Protein AF-A0A7V2TUN5-F1 (afdb_monomer_lite)

pLDDT: mean 86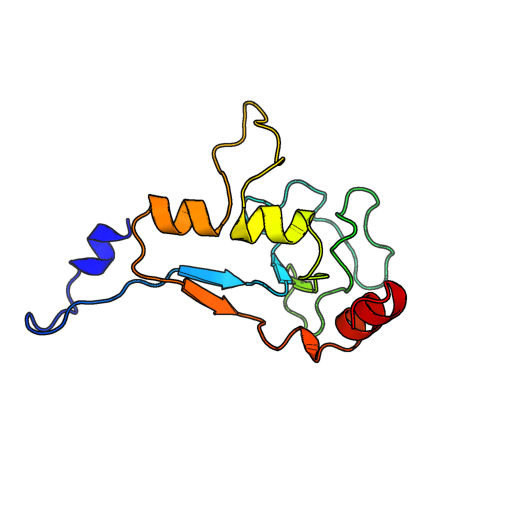.8, std 13.3, range [42.56,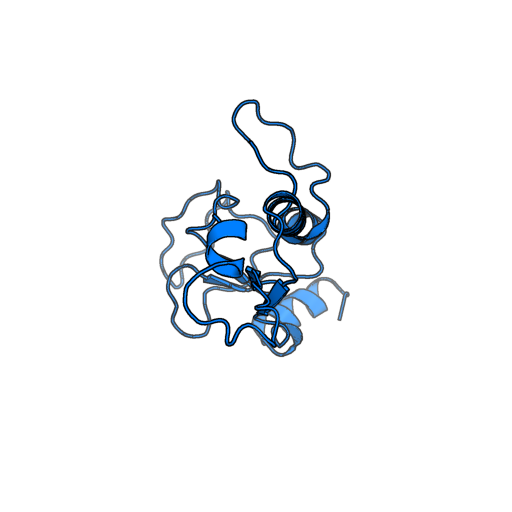 98.12]

Secondary structure (DSSP, 8-state):
-HHHHHTSTT--SSSPPP-EEEEESSEEETTSTT--S-----TTSPPPTTS-TTB-S--SSS-TTEEEB-TT-HHHHIIIII--SS---TT---S-HHHHHHHTT-SEEEEE-GGGGG-HHHHHHHHHHT--

Foldseek 3Di:
DQVCVQPDPPDPVPDGDAFAAEDELFKDFCPDPVNPDDLDDDPPDPDPPRDDPQQQADDPPPPRGITGG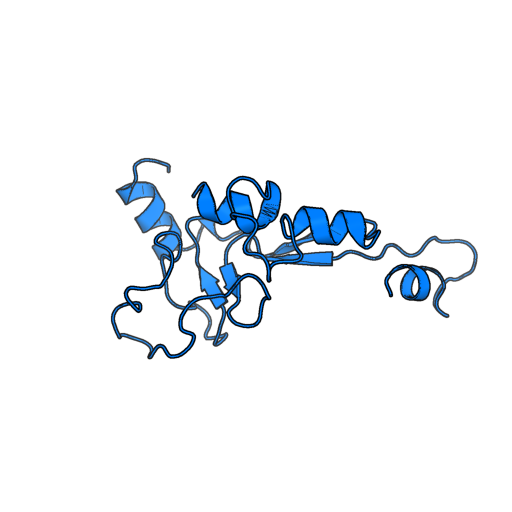LSVDPVSCFQAPALPPPPPPVPDDDRHVVVVCVVVPGRYYDYPPPVSCVPPRSVVVCVVVVND

Radius of gyration: 17.14 Å; chains: 1; bounding box: 41×30×44 Å

Structure (mmCIF, N/CA/C/O backbone):
data_AF-A0A7V2TUN5-F1
#
_entry.id   AF-A0A7V2TUN5-F1
#
loop_
_atom_site.group_PDB
_atom_site.id
_atom_site.type_symbol
_atom_site.label_atom_id
_atom_site.label_alt_id
_atom_site.label_comp_id
_atom_site.label_asym_id
_atom_site.label_entity_id
_atom_site.label_seq_id
_atom_site.pdbx_PDB_ins_code
_atom_site.Cartn_x
_atom_site.Cartn_y
_atom_site.Cartn_z
_atom_site.occupancy
_atom_site.B_iso_or_equiv
_atom_site.auth_seq_id
_atom_site.auth_comp_id
_atom_site.auth_asym_id
_atom_site.auth_atom_id
_atom_site.pdbx_PDB_model_num
ATOM 1 N N . MET A 1 1 ? 9.877 4.671 -18.557 1.00 86.69 1 MET A N 1
ATOM 2 C CA . MET A 1 1 ? 11.078 4.641 -17.682 1.00 86.69 1 MET A CA 1
ATOM 3 C C . MET A 1 1 ? 11.666 3.238 -17.597 1.00 86.69 1 MET A C 1
ATOM 5 O O . MET A 1 1 ? 12.845 3.086 -17.893 1.00 86.69 1 MET A O 1
ATOM 9 N N . VAL A 1 2 ? 10.845 2.244 -17.248 1.00 92.69 2 VAL A N 1
ATOM 10 C CA . VAL A 1 2 ? 11.210 0.825 -17.089 1.00 92.69 2 VAL A CA 1
ATOM 11 C C . VAL A 1 2 ? 11.992 0.266 -18.280 1.00 92.69 2 VAL A C 1
ATOM 13 O O . VAL A 1 2 ? 13.093 -0.245 -18.098 1.00 92.69 2 VAL A O 1
ATOM 16 N N . GLU A 1 3 ? 11.521 0.483 -19.510 1.00 90.25 3 GLU A N 1
ATOM 17 C CA . GLU A 1 3 ? 12.239 0.028 -20.713 1.00 90.25 3 GLU A CA 1
ATOM 18 C C . GLU A 1 3 ? 13.666 0.586 -20.822 1.00 90.25 3 GLU A C 1
ATOM 20 O O . GLU A 1 3 ? 14.592 -0.133 -21.193 1.00 90.25 3 GLU A O 1
ATOM 25 N N . ARG A 1 4 ? 13.899 1.838 -20.399 1.00 90.94 4 ARG A N 1
ATOM 26 C CA . ARG A 1 4 ? 15.261 2.398 -20.373 1.00 90.94 4 ARG A CA 1
ATOM 27 C C . ARG A 1 4 ? 16.155 1.683 -19.360 1.00 90.94 4 ARG A C 1
ATOM 29 O O . ARG A 1 4 ? 17.349 1.560 -19.607 1.00 90.94 4 ARG A O 1
ATOM 36 N N . LEU A 1 5 ? 15.605 1.235 -18.228 1.00 90.62 5 LEU A N 1
ATOM 37 C CA . LEU A 1 5 ? 16.348 0.471 -17.219 1.00 90.62 5 LEU A CA 1
ATOM 38 C C . LEU A 1 5 ? 16.711 -0.918 -17.748 1.00 90.62 5 LEU A C 1
ATOM 40 O O . LEU A 1 5 ? 17.854 -1.350 -17.586 1.00 90.62 5 LEU A O 1
ATOM 44 N N . LYS A 1 6 ? 15.790 -1.575 -18.459 1.00 88.69 6 LYS A N 1
ATOM 45 C CA . LYS A 1 6 ? 16.049 -2.870 -19.102 1.00 88.69 6 LYS A CA 1
ATOM 46 C C . LYS A 1 6 ? 17.203 -2.797 -20.106 1.00 88.69 6 LYS A C 1
ATOM 48 O O . LYS A 1 6 ? 18.060 -3.675 -20.096 1.00 88.69 6 LYS A O 1
ATOM 53 N N . VAL A 1 7 ? 17.296 -1.721 -20.896 1.00 86.69 7 VAL A N 1
ATOM 54 C CA . VAL A 1 7 ? 18.352 -1.551 -21.922 1.00 86.69 7 VAL A CA 1
ATOM 55 C C . VAL A 1 7 ? 19.591 -0.770 -21.457 1.00 86.69 7 VAL A C 1
ATOM 57 O O . VAL A 1 7 ? 20.503 -0.547 -22.249 1.00 86.69 7 VAL A O 1
ATOM 60 N N . SER A 1 8 ? 19.657 -0.328 -20.194 1.00 86.94 8 SER A N 1
ATOM 61 C CA . SER A 1 8 ? 20.775 0.502 -19.709 1.00 86.94 8 SER A CA 1
ATOM 62 C C . SER A 1 8 ? 22.122 -0.240 -19.669 1.00 86.94 8 SER A C 1
ATOM 64 O O . SER A 1 8 ? 22.173 -1.474 -19.653 1.00 86.94 8 SER A O 1
ATOM 66 N N . ALA A 1 9 ? 23.224 0.514 -19.610 1.00 74.94 9 ALA A N 1
ATOM 67 C CA . ALA A 1 9 ? 24.585 -0.017 -19.544 1.00 74.94 9 ALA A CA 1
ATOM 68 C C . ALA A 1 9 ? 24.861 -0.704 -18.192 1.00 74.94 9 ALA A C 1
ATOM 70 O O . ALA A 1 9 ? 25.242 -0.068 -17.218 1.00 74.94 9 ALA A O 1
ATOM 71 N N . ALA A 1 10 ? 24.590 -2.006 -18.153 1.00 65.31 10 ALA A N 1
ATOM 72 C CA . ALA A 1 10 ? 25.000 -2.994 -17.144 1.00 65.31 10 ALA A CA 1
ATOM 73 C C . ALA A 1 10 ? 24.668 -4.435 -17.605 1.00 65.31 10 ALA A C 1
ATOM 75 O O . ALA A 1 10 ? 24.830 -5.379 -16.842 1.00 65.31 10 ALA A O 1
ATOM 76 N N . GLY A 1 11 ? 24.148 -4.611 -18.828 1.00 58.34 11 GLY A N 1
ATOM 77 C CA . GLY A 1 11 ? 23.932 -5.926 -19.423 1.00 58.34 11 GLY A CA 1
ATOM 78 C C . GLY A 1 11 ? 25.213 -6.398 -20.098 1.00 58.34 11 GLY A C 1
ATOM 79 O O . GLY A 1 11 ? 25.818 -5.650 -20.862 1.00 58.34 11 GLY A O 1
ATOM 80 N N . ASP A 1 12 ? 25.612 -7.636 -19.848 1.00 68.75 12 ASP A N 1
ATOM 81 C CA . ASP A 1 12 ? 26.765 -8.281 -20.489 1.00 68.75 12 ASP A CA 1
ATOM 82 C C . ASP A 1 12 ? 26.463 -8.780 -21.917 1.00 68.75 12 ASP A C 1
ATOM 84 O O . ASP A 1 12 ? 27.235 -9.537 -22.501 1.00 68.75 12 ASP A O 1
ATOM 88 N N . GLY A 1 13 ? 25.322 -8.373 -22.485 1.00 64.69 13 GLY A N 1
ATOM 89 C CA . GLY A 1 13 ? 24.842 -8.798 -23.801 1.00 64.69 13 GLY A CA 1
ATOM 90 C C . GLY A 1 13 ? 24.375 -10.257 -23.861 1.00 64.69 13 GLY A C 1
ATOM 91 O O . GLY A 1 13 ? 23.828 -10.657 -24.886 1.00 64.69 13 GLY A O 1
ATOM 92 N N . ALA A 1 14 ? 24.552 -11.028 -22.782 1.00 74.12 14 ALA A N 1
ATOM 93 C CA . ALA A 1 14 ? 24.188 -12.439 -22.681 1.00 74.12 14 ALA A CA 1
ATOM 94 C C . ALA A 1 14 ? 22.990 -12.667 -21.745 1.00 74.12 14 ALA A C 1
ATOM 96 O O . ALA A 1 14 ? 22.165 -13.541 -22.008 1.00 74.12 14 ALA A O 1
ATOM 97 N N . HIS A 1 15 ? 22.852 -11.857 -20.693 1.00 75.81 15 HIS A N 1
ATOM 98 C CA . HIS A 1 15 ? 21.785 -11.966 -19.705 1.00 75.81 15 HIS A CA 1
ATOM 99 C C . HIS A 1 15 ? 20.815 -10.784 -19.791 1.00 75.81 15 HIS A C 1
ATOM 101 O O . HIS A 1 15 ? 21.194 -9.609 -19.804 1.00 75.81 15 HIS A O 1
ATOM 107 N N . ARG A 1 16 ? 19.520 -11.107 -19.819 1.00 82.25 16 ARG A N 1
ATOM 108 C CA . ARG A 1 16 ? 18.436 -10.127 -19.704 1.00 82.25 16 ARG A CA 1
ATOM 109 C C . ARG A 1 16 ? 18.409 -9.564 -18.281 1.00 82.25 16 ARG A C 1
ATOM 111 O O . ARG A 1 16 ? 18.373 -10.329 -17.323 1.00 82.25 16 ARG A O 1
ATOM 118 N N . LYS A 1 17 ? 18.336 -8.237 -18.145 1.00 87.62 17 LYS A N 1
ATOM 119 C CA . LYS A 1 17 ? 18.019 -7.589 -16.865 1.00 87.62 17 LYS A CA 1
ATOM 120 C C . LYS A 1 17 ? 16.523 -7.660 -16.600 1.00 87.62 17 LYS A C 1
ATOM 122 O O . LYS A 1 17 ? 15.735 -7.294 -17.471 1.00 87.62 17 LYS A O 1
ATOM 127 N N . LEU A 1 18 ? 16.170 -8.104 -15.400 1.00 91.50 18 LEU A N 1
ATOM 128 C CA . LEU A 1 18 ? 14.813 -8.029 -14.879 1.00 91.50 18 LEU A CA 1
ATOM 129 C C . LEU A 1 18 ? 14.681 -6.753 -14.051 1.00 91.50 18 LEU A C 1
ATOM 131 O O . LEU A 1 18 ? 15.554 -6.445 -13.240 1.00 91.50 18 LEU A O 1
ATOM 135 N N . VAL A 1 19 ? 13.606 -6.009 -14.274 1.00 94.56 19 VAL A N 1
ATOM 136 C CA . VAL A 1 19 ? 13.252 -4.829 -13.486 1.00 94.56 19 VAL A CA 1
ATOM 137 C C . VAL A 1 19 ? 12.012 -5.177 -12.682 1.00 94.56 19 VAL A C 1
ATOM 139 O O . VAL A 1 19 ? 10.941 -5.374 -13.253 1.00 94.56 19 VAL A O 1
ATOM 142 N N . LEU A 1 20 ? 12.174 -5.269 -11.364 1.00 97.19 20 LEU A N 1
ATOM 143 C CA . LEU A 1 20 ? 11.093 -5.573 -10.432 1.00 97.19 20 LEU A CA 1
ATOM 144 C C . LEU A 1 20 ? 10.591 -4.285 -9.778 1.00 97.19 20 LEU A C 1
ATOM 146 O O . LEU A 1 20 ? 11.391 -3.397 -9.471 1.00 97.19 20 LEU A O 1
ATOM 150 N N . ALA A 1 21 ? 9.281 -4.183 -9.581 1.00 97.25 21 ALA A N 1
ATOM 151 C CA . ALA A 1 21 ? 8.683 -3.128 -8.774 1.00 97.25 21 ALA A CA 1
ATOM 152 C C . ALA A 1 21 ? 8.612 -3.577 -7.314 1.00 97.25 21 ALA A C 1
ATOM 154 O O . ALA A 1 21 ? 8.148 -4.675 -7.030 1.00 97.25 21 ALA A O 1
ATOM 155 N N . TYR A 1 22 ? 9.055 -2.729 -6.397 1.00 97.25 22 TYR A N 1
ATOM 156 C CA . TYR A 1 22 ? 8.804 -2.929 -4.976 1.00 97.25 22 TYR A CA 1
ATOM 157 C C . TYR A 1 22 ? 7.339 -2.613 -4.666 1.00 97.25 22 TYR A C 1
ATOM 159 O O . TYR A 1 22 ? 6.861 -1.544 -5.065 1.00 97.25 22 TYR A O 1
ATOM 167 N N . LEU A 1 23 ? 6.668 -3.515 -3.954 1.00 96.44 23 LEU A N 1
ATOM 168 C CA . LEU A 1 23 ? 5.337 -3.325 -3.391 1.00 96.44 23 LEU A CA 1
ATOM 169 C C . LEU A 1 23 ? 5.341 -3.808 -1.944 1.00 96.44 23 LEU A C 1
ATOM 171 O O . LEU A 1 23 ? 5.563 -4.993 -1.700 1.00 96.44 23 LEU A O 1
ATOM 175 N N . ASP A 1 24 ? 5.054 -2.906 -1.017 1.00 96.06 24 ASP A N 1
ATOM 176 C CA . ASP A 1 24 ? 4.693 -3.291 0.339 1.00 96.06 24 ASP A CA 1
ATOM 177 C C . ASP A 1 24 ? 3.240 -3.786 0.347 1.00 96.06 24 ASP A C 1
ATOM 179 O O . ASP A 1 24 ? 2.350 -3.128 -0.204 1.00 96.06 24 ASP A O 1
ATOM 183 N N . ILE A 1 25 ? 3.013 -4.985 0.885 1.00 97.31 25 ILE A N 1
ATOM 184 C CA . ILE A 1 25 ? 1.676 -5.585 0.975 1.00 97.31 25 ILE A CA 1
ATOM 185 C C . ILE A 1 25 ? 1.152 -5.688 2.409 1.00 97.31 25 ILE A C 1
ATOM 187 O O . ILE A 1 25 ? -0.018 -6.051 2.581 1.00 97.31 25 ILE A O 1
ATOM 191 N N . GLY A 1 26 ? 1.992 -5.401 3.406 1.00 96.56 26 GLY A N 1
ATOM 192 C CA . GLY A 1 26 ? 1.658 -5.463 4.829 1.00 96.56 26 GLY A CA 1
ATOM 193 C C . GLY A 1 26 ? 1.593 -4.092 5.502 1.00 96.56 26 GLY A C 1
ATOM 194 O O . GLY A 1 26 ? 1.002 -3.996 6.577 1.00 96.56 26 GLY A O 1
ATOM 195 N N . GLU A 1 27 ? 2.085 -3.037 4.853 1.00 96.38 27 GLU A N 1
ATOM 196 C CA . GLU A 1 27 ? 2.016 -1.659 5.334 1.00 96.38 27 GLU A CA 1
ATOM 197 C C . GLU A 1 27 ? 1.484 -0.677 4.280 1.00 96.38 27 GLU A C 1
ATOM 199 O O . GLU A 1 27 ? 1.728 -0.793 3.077 1.00 96.38 27 GLU A O 1
ATOM 204 N N . ALA A 1 28 ? 0.763 0.343 4.752 1.00 95.31 28 ALA A N 1
ATOM 205 C CA . ALA A 1 28 ? 0.382 1.509 3.967 1.00 95.31 28 ALA A CA 1
ATOM 206 C C . ALA A 1 28 ? 1.412 2.633 4.148 1.00 95.31 28 ALA A C 1
ATOM 208 O O . ALA A 1 28 ? 1.694 3.049 5.265 1.00 95.31 28 ALA A O 1
ATOM 209 N N . GLU A 1 29 ? 1.907 3.172 3.039 1.00 94.38 29 GLU A N 1
ATOM 210 C CA . GLU A 1 29 ? 2.959 4.191 2.984 1.00 94.38 29 GLU A CA 1
ATOM 211 C C . GLU A 1 29 ? 2.368 5.577 2.661 1.00 94.38 29 GLU A C 1
ATOM 213 O O . GLU A 1 29 ? 1.772 5.787 1.595 1.00 94.38 29 GLU A O 1
ATOM 218 N N . ASP A 1 30 ? 2.561 6.570 3.531 1.00 92.75 30 ASP A N 1
ATOM 219 C CA . ASP A 1 30 ? 1.876 7.868 3.437 1.00 92.75 30 ASP A CA 1
ATOM 220 C C . ASP A 1 30 ? 2.312 8.764 2.272 1.00 92.75 30 ASP A C 1
ATOM 222 O O . ASP A 1 30 ? 1.597 9.689 1.857 1.00 92.75 30 ASP A O 1
ATOM 226 N N . TRP A 1 31 ? 3.466 8.458 1.685 1.00 91.62 31 TRP A N 1
ATOM 227 C CA . TRP A 1 31 ? 4.000 9.122 0.505 1.00 91.62 31 TRP A CA 1
ATOM 228 C C . TRP A 1 31 ? 3.502 8.508 -0.803 1.00 91.62 31 TRP A C 1
ATOM 230 O O . TRP A 1 31 ? 3.769 9.073 -1.871 1.00 91.62 31 TRP A O 1
ATOM 240 N N . ARG A 1 32 ? 2.798 7.369 -0.765 1.00 92.56 32 ARG A N 1
ATOM 241 C CA . ARG A 1 32 ? 2.250 6.747 -1.973 1.00 92.56 32 ARG A CA 1
ATOM 242 C C . ARG A 1 32 ? 1.066 7.535 -2.501 1.00 92.56 32 ARG A C 1
ATOM 244 O O . ARG A 1 32 ? 0.366 8.252 -1.792 1.00 92.56 32 ARG A O 1
ATOM 251 N N . TRP A 1 33 ? 0.830 7.369 -3.795 1.00 88.25 33 TRP A N 1
ATOM 252 C CA . TRP A 1 33 ? -0.255 8.036 -4.504 1.00 88.25 33 TRP A CA 1
ATOM 253 C C . TRP A 1 33 ? -1.647 7.623 -4.001 1.00 88.25 33 TRP A C 1
ATOM 255 O O . TRP A 1 33 ? -2.597 8.382 -4.186 1.00 88.25 33 TRP A O 1
ATOM 265 N N . TYR A 1 34 ? -1.789 6.442 -3.380 1.00 88.38 34 TYR A N 1
ATOM 266 C CA . TYR A 1 34 ? -3.079 5.972 -2.858 1.00 88.38 34 TYR A CA 1
ATOM 267 C C . TYR A 1 34 ? -3.460 6.657 -1.549 1.00 88.38 34 TYR A C 1
ATOM 269 O O . TYR A 1 34 ? -4.629 6.631 -1.168 1.00 88.38 34 TYR A O 1
ATOM 277 N N . TRP A 1 35 ? -2.497 7.279 -0.865 1.00 91.44 35 TRP A N 1
ATOM 278 C CA . TRP A 1 35 ? -2.739 7.965 0.391 1.00 91.44 35 TRP A CA 1
ATOM 279 C C . TRP A 1 35 ? -3.469 9.285 0.130 1.00 91.44 35 TRP A C 1
ATOM 281 O O . TRP A 1 35 ? -2.863 10.317 -0.167 1.00 91.44 35 TRP A O 1
ATOM 291 N N . THR A 1 36 ? -4.798 9.252 0.224 1.00 89.06 36 THR A N 1
ATOM 292 C CA . THR A 1 36 ? -5.662 10.426 0.006 1.00 89.06 36 THR A CA 1
ATOM 293 C C . THR A 1 36 ? -6.252 10.999 1.294 1.00 89.06 36 THR A C 1
ATOM 295 O O . THR A 1 36 ? -7.094 11.893 1.231 1.00 89.06 36 THR A O 1
ATOM 298 N N . TRP A 1 37 ? -5.859 10.467 2.448 1.00 90.31 37 TRP A N 1
ATOM 299 C CA . TRP A 1 37 ? -6.315 10.899 3.768 1.00 90.31 37 TRP A CA 1
ATOM 300 C C . TRP A 1 37 ? -5.252 11.743 4.483 1.00 90.31 37 TRP A C 1
ATOM 302 O O . TRP A 1 37 ? -4.171 12.019 3.950 1.00 90.31 37 TRP A O 1
ATOM 312 N N . SER A 1 38 ? -5.579 12.230 5.677 1.00 91.44 38 SER A N 1
ATOM 313 C CA . SER A 1 38 ?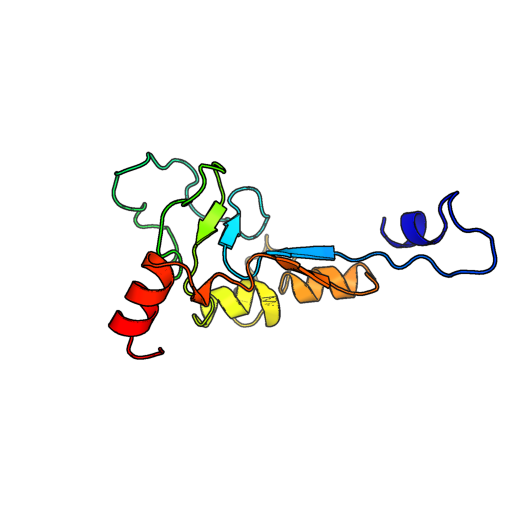 -4.691 13.078 6.468 1.00 91.44 38 SER A CA 1
ATOM 314 C C . SER A 1 38 ? -3.343 12.396 6.761 1.00 91.44 38 SER A C 1
ATOM 316 O O . SER A 1 38 ? -3.286 11.218 7.089 1.00 91.44 38 SER A O 1
ATOM 318 N N . ARG A 1 39 ? -2.231 13.133 6.621 1.00 88.81 39 ARG A N 1
ATOM 319 C CA . ARG A 1 39 ? -0.867 12.650 6.951 1.00 88.81 39 ARG A CA 1
ATOM 320 C C . ARG A 1 39 ? -0.399 13.051 8.347 1.00 88.81 39 ARG A C 1
ATOM 322 O O . ARG A 1 39 ? 0.514 12.460 8.901 1.00 88.81 39 ARG A O 1
ATOM 329 N N . ALA A 1 40 ? -0.985 14.110 8.903 1.00 82.94 40 ALA A N 1
ATOM 330 C CA . ALA A 1 40 ? -0.602 14.601 10.216 1.00 82.94 40 ALA A CA 1
ATOM 331 C C . ALA A 1 40 ? -1.191 13.685 11.294 1.00 82.94 40 ALA A C 1
ATOM 333 O O . ALA A 1 40 ? -2.391 13.732 11.563 1.00 82.94 40 ALA A O 1
ATOM 334 N N . TRP A 1 41 ? -0.335 12.881 11.914 1.00 87.31 41 TRP A N 1
ATOM 335 C CA . TRP A 1 41 ? -0.666 12.054 13.063 1.00 87.31 41 TRP A CA 1
ATOM 336 C C . TRP A 1 41 ? 0.525 12.015 14.024 1.00 87.31 41 TRP A C 1
ATOM 338 O O . TRP A 1 41 ? 1.679 12.045 13.600 1.00 87.31 41 TRP A O 1
ATOM 348 N N . GLU A 1 42 ? 0.232 11.990 15.321 1.00 82.88 42 GLU A N 1
ATOM 349 C CA . GLU A 1 42 ? 1.232 11.987 16.388 1.00 82.88 42 GLU A CA 1
ATOM 350 C C . GLU A 1 42 ? 1.260 10.608 17.059 1.00 82.88 42 GLU A C 1
ATOM 352 O O . GLU A 1 42 ? 0.199 10.127 17.478 1.00 82.88 42 GLU A O 1
ATOM 357 N N . PRO A 1 43 ? 2.442 9.989 17.233 1.00 80.56 43 PRO A N 1
ATOM 358 C CA . PRO A 1 43 ? 2.570 8.727 17.948 1.00 80.56 43 PRO A CA 1
ATOM 359 C C . PRO A 1 43 ? 1.883 8.731 19.318 1.00 80.56 43 PRO A C 1
ATOM 361 O O . PRO A 1 43 ? 2.153 9.573 20.175 1.00 80.56 43 PRO A O 1
ATOM 364 N N . GLY A 1 44 ? 0.979 7.768 19.523 1.00 81.25 44 GLY A N 1
ATOM 365 C CA . GLY A 1 44 ? 0.181 7.623 20.746 1.00 81.25 44 GLY A CA 1
ATOM 366 C C . GLY A 1 44 ? -1.150 8.387 20.755 1.00 81.25 44 GLY A C 1
ATOM 367 O O . GLY A 1 44 ? -1.928 8.224 21.698 1.00 81.25 44 GLY A O 1
ATOM 368 N N . ALA A 1 45 ? -1.452 9.190 19.730 1.00 87.62 45 ALA A N 1
ATOM 369 C CA . ALA A 1 45 ? -2.792 9.731 19.516 1.00 87.62 45 ALA A CA 1
ATOM 370 C C . ALA A 1 45 ? -3.697 8.700 18.810 1.00 87.62 45 ALA A C 1
ATOM 372 O O . ALA A 1 45 ? -3.197 7.868 18.050 1.00 87.62 45 ALA A O 1
ATOM 373 N N . PRO A 1 46 ? -5.030 8.760 18.993 1.00 89.75 46 PRO A N 1
ATOM 374 C CA . PRO A 1 46 ? -5.953 7.993 18.159 1.00 89.75 46 PRO A CA 1
ATOM 375 C C . PRO A 1 46 ? -5.721 8.288 16.674 1.00 89.75 46 PRO A C 1
ATOM 377 O O . PRO A 1 46 ? -5.418 9.434 16.323 1.00 89.75 46 PRO A O 1
ATOM 380 N N . PHE A 1 47 ? -5.894 7.287 15.807 1.00 90.88 47 PHE A N 1
ATOM 381 C CA . PHE A 1 47 ? -5.833 7.528 14.367 1.00 90.88 47 PHE A CA 1
ATOM 382 C C . PHE A 1 47 ? -6.865 8.583 13.947 1.00 90.88 47 PHE A C 1
ATOM 384 O O . PHE A 1 47 ? -7.969 8.625 14.510 1.00 90.88 47 PHE A O 1
ATOM 391 N N . PRO A 1 48 ? -6.526 9.456 12.982 1.00 92.44 48 PRO A N 1
ATOM 392 C CA . PRO A 1 48 ? -7.473 10.410 12.435 1.00 92.44 48 PRO A CA 1
ATOM 393 C C . PRO A 1 48 ? -8.722 9.703 11.903 1.00 92.44 48 PRO A C 1
ATOM 395 O O . PRO A 1 48 ? -8.658 8.617 11.336 1.00 92.44 48 PRO A O 1
ATOM 398 N N . SER A 1 49 ? -9.885 10.330 12.069 1.00 93.00 49 SER A N 1
ATOM 399 C CA . SER A 1 49 ? -11.174 9.718 11.716 1.00 93.00 49 SER A CA 1
ATOM 400 C C . SER A 1 49 ? -11.368 9.459 10.218 1.00 93.00 49 SER A C 1
ATOM 402 O O . SER A 1 49 ? -12.321 8.784 9.843 1.00 93.00 49 SER A O 1
ATOM 404 N N . ASP A 1 50 ? -10.541 10.070 9.368 1.00 92.75 50 ASP A N 1
ATOM 405 C CA . ASP A 1 50 ? -10.548 9.885 7.917 1.00 92.75 50 ASP A CA 1
ATOM 406 C C . ASP A 1 50 ? -9.597 8.774 7.444 1.00 92.75 50 ASP A C 1
ATOM 408 O O . ASP A 1 50 ? -9.574 8.476 6.249 1.00 92.75 50 ASP A O 1
ATOM 412 N N . TRP A 1 51 ? -8.832 8.156 8.351 1.00 93.69 51 TRP A N 1
ATOM 413 C CA . TRP A 1 51 ? -7.991 7.013 8.012 1.00 93.69 51 TRP A CA 1
ATOM 414 C C . TRP A 1 51 ? -8.842 5.771 7.719 1.00 93.69 51 TRP A C 1
ATOM 416 O O . TRP A 1 51 ? -9.874 5.553 8.363 1.00 93.69 51 TRP A O 1
ATOM 426 N N . PRO A 1 52 ? -8.421 4.929 6.762 1.00 93.38 52 PRO A N 1
ATOM 427 C CA . PRO A 1 52 ? -9.089 3.667 6.494 1.00 93.38 52 PRO A CA 1
ATOM 428 C C . PRO A 1 52 ? -9.031 2.716 7.691 1.00 93.38 52 PRO A C 1
ATOM 430 O O . PRO A 1 52 ? -8.004 2.591 8.353 1.00 93.38 52 PRO A O 1
ATOM 433 N N . GLY A 1 53 ? -10.114 1.967 7.912 1.00 94.19 53 GLY A N 1
ATOM 434 C CA . GLY A 1 53 ? -10.194 0.981 8.997 1.00 94.19 53 GLY A CA 1
ATOM 435 C C . GLY A 1 53 ? -9.267 -0.228 8.837 1.00 94.19 53 GLY A C 1
ATOM 436 O O . GLY A 1 53 ? -9.143 -1.011 9.773 1.00 94.19 53 GLY A O 1
ATOM 437 N N . PHE A 1 54 ? -8.622 -0.384 7.675 1.00 95.81 54 PHE A N 1
ATOM 438 C CA . PHE A 1 54 ? -7.596 -1.402 7.476 1.00 95.81 54 PHE A CA 1
ATOM 439 C C . PHE A 1 54 ? -6.247 -1.017 8.086 1.00 95.81 54 PHE A C 1
ATOM 441 O O . PHE A 1 54 ? -5.399 -1.888 8.181 1.00 95.81 54 PHE A O 1
ATOM 448 N N . ILE A 1 55 ? -6.012 0.237 8.487 1.00 95.62 55 ILE A N 1
ATOM 449 C CA . ILE A 1 55 ? -4.795 0.603 9.225 1.00 95.62 55 ILE A CA 1
ATOM 450 C C . ILE A 1 55 ? -4.985 0.174 10.680 1.00 95.62 55 ILE A C 1
ATOM 452 O O . ILE A 1 55 ? -5.908 0.646 11.348 1.00 95.62 55 ILE A O 1
ATOM 456 N N . VAL A 1 56 ? -4.139 -0.739 11.159 1.00 94.69 56 VAL A N 1
ATOM 457 C CA . VAL A 1 56 ? -4.338 -1.403 12.461 1.00 94.69 56 VAL A CA 1
ATOM 458 C C . VAL A 1 56 ? -3.341 -0.970 13.522 1.00 94.69 56 VAL A C 1
ATOM 460 O O . VAL A 1 56 ? -3.674 -1.017 14.704 1.00 94.69 56 VAL A O 1
ATOM 463 N N . ALA A 1 57 ? -2.162 -0.502 13.119 1.00 90.38 57 ALA A N 1
ATOM 464 C CA . ALA A 1 57 ? -1.093 -0.160 14.042 1.00 90.38 57 ALA A CA 1
ATOM 465 C C . ALA A 1 57 ? -0.296 1.059 13.559 1.00 90.38 57 ALA A C 1
ATOM 467 O O . ALA A 1 57 ? -0.314 1.393 12.369 1.00 90.38 57 ALA A O 1
ATOM 468 N N . PRO A 1 58 ? 0.354 1.788 14.480 1.00 83.69 58 PRO A N 1
ATOM 469 C CA . PRO A 1 58 ? 1.404 2.718 14.107 1.00 83.69 58 PRO A CA 1
ATOM 470 C C . PRO A 1 58 ? 2.650 1.949 13.655 1.00 83.69 58 PRO A C 1
ATOM 472 O O . PRO A 1 58 ? 2.796 0.783 14.005 1.00 83.69 58 PRO A O 1
ATOM 475 N N . ASP A 1 59 ? 3.553 2.604 12.925 1.00 72.62 59 ASP A N 1
ATOM 476 C CA . ASP A 1 59 ? 4.829 1.996 12.529 1.00 72.62 59 ASP A CA 1
ATOM 477 C C . ASP A 1 59 ? 5.553 1.337 13.731 1.00 72.62 59 ASP A C 1
ATOM 479 O O . ASP A 1 59 ? 5.833 2.037 14.719 1.00 72.62 59 ASP A O 1
ATOM 483 N N . PRO A 1 60 ? 5.862 0.029 13.675 1.00 62.41 60 PRO A N 1
ATOM 484 C CA . PRO A 1 60 ? 6.461 -0.692 14.795 1.00 62.41 60 PRO A CA 1
ATOM 485 C C . PRO A 1 60 ? 7.979 -0.483 14.930 1.00 62.41 60 PRO A C 1
ATOM 487 O O . PRO A 1 60 ? 8.514 -0.626 16.032 1.00 62.41 60 PRO A O 1
ATOM 490 N N . ASP A 1 61 ? 8.669 -0.075 13.861 1.00 61.91 61 ASP A N 1
ATOM 491 C CA . ASP A 1 61 ? 10.137 -0.054 13.767 1.00 61.91 61 ASP A CA 1
ATOM 492 C C . ASP A 1 61 ? 10.733 1.359 13.593 1.00 61.91 61 ASP A C 1
ATOM 494 O O . ASP A 1 61 ? 11.947 1.538 13.441 1.00 61.91 61 ASP A O 1
ATOM 498 N N . GLY A 1 62 ? 9.893 2.392 13.688 1.00 62.88 62 GLY A N 1
ATOM 499 C CA . GLY A 1 62 ? 10.282 3.800 13.673 1.00 62.88 62 GLY A CA 1
ATOM 500 C C . GLY A 1 62 ? 10.429 4.410 12.277 1.00 62.88 62 GLY A C 1
ATOM 501 O O . GLY A 1 62 ? 10.982 5.511 12.155 1.00 62.88 62 GLY A O 1
ATOM 502 N N . TRP A 1 63 ? 9.937 3.747 11.229 1.00 65.19 63 TRP A N 1
ATOM 503 C CA . TRP A 1 63 ? 9.963 4.255 9.859 1.00 65.19 63 TRP A CA 1
ATOM 504 C C . TRP A 1 63 ? 8.790 5.196 9.578 1.00 65.19 63 TRP A C 1
ATOM 506 O O . TRP A 1 63 ? 7.852 4.877 8.864 1.00 65.19 63 TRP A O 1
ATOM 516 N N . ALA A 1 64 ? 8.871 6.419 10.106 1.00 80.00 64 ALA A N 1
ATOM 517 C CA . ALA A 1 64 ? 7.825 7.432 9.950 1.00 80.00 64 ALA A CA 1
ATOM 518 C C . ALA A 1 64 ? 7.177 7.443 8.546 1.00 80.00 64 ALA A C 1
ATOM 520 O O . ALA A 1 64 ? 7.834 7.778 7.557 1.00 80.00 64 ALA A O 1
ATOM 521 N N . GLY A 1 65 ? 5.887 7.102 8.502 1.00 87.00 65 GLY A N 1
ATOM 522 C CA . GLY A 1 65 ? 5.071 7.088 7.291 1.00 87.00 65 GLY A CA 1
ATOM 523 C C . GLY A 1 65 ? 4.690 5.699 6.765 1.00 87.00 65 GLY A C 1
ATOM 524 O O . GLY A 1 65 ? 3.933 5.670 5.800 1.00 87.00 65 GLY A O 1
ATOM 525 N N . ASN A 1 66 ? 5.128 4.589 7.375 1.00 92.06 66 ASN A N 1
ATOM 526 C CA . ASN A 1 66 ? 4.535 3.262 7.137 1.00 92.06 66 ASN A CA 1
ATOM 527 C C . ASN A 1 66 ? 3.576 2.884 8.266 1.00 92.06 66 ASN A C 1
ATOM 529 O O . ASN A 1 66 ? 3.739 3.301 9.413 1.00 92.06 66 ASN A O 1
ATOM 533 N N . TYR A 1 67 ? 2.535 2.129 7.936 1.00 93.88 67 TYR A N 1
ATOM 534 C CA . TYR A 1 67 ? 1.500 1.758 8.891 1.00 93.88 67 TYR A CA 1
ATOM 535 C C . TYR A 1 67 ? 1.035 0.331 8.631 1.00 93.88 67 TYR A C 1
ATOM 537 O O . TYR A 1 67 ? 0.452 0.104 7.564 1.00 93.88 67 TYR A O 1
ATOM 545 N N . PRO A 1 68 ? 1.211 -0.607 9.580 1.00 95.38 68 PRO A N 1
ATOM 546 C CA . PRO A 1 68 ? 0.716 -1.963 9.426 1.00 95.38 68 PRO A CA 1
ATOM 547 C C . PRO A 1 68 ? -0.775 -1.999 9.114 1.00 95.38 68 PRO A C 1
ATOM 549 O O . PRO A 1 68 ? -1.594 -1.280 9.709 1.00 95.38 68 PRO A O 1
ATOM 552 N N . VAL A 1 69 ? -1.127 -2.862 8.165 1.00 97.00 69 VAL A N 1
ATOM 553 C CA . VAL A 1 69 ? -2.494 -3.016 7.684 1.00 97.00 69 VAL A CA 1
ATOM 554 C C . VAL A 1 69 ? -3.064 -4.400 7.977 1.00 97.00 69 VAL A C 1
ATOM 556 O O . VAL A 1 69 ? -2.377 -5.420 7.980 1.00 97.00 69 VAL A O 1
ATOM 559 N N . ALA A 1 70 ? -4.382 -4.454 8.130 1.00 97.56 70 ALA A N 1
ATOM 560 C CA . ALA A 1 70 ? -5.171 -5.660 7.959 1.00 97.56 70 ALA A CA 1
ATOM 561 C C . ALA A 1 70 ? -5.098 -6.092 6.486 1.00 97.56 70 ALA A C 1
ATOM 563 O O . ALA A 1 70 ? -5.989 -5.792 5.693 1.00 97.56 70 ALA A O 1
ATOM 564 N N . TYR A 1 71 ? -4.038 -6.805 6.099 1.00 96.75 71 TYR A N 1
ATOM 565 C CA . TYR A 1 71 ? -3.778 -7.174 4.701 1.00 96.75 71 TYR A CA 1
ATOM 566 C C . TYR A 1 71 ? -4.886 -8.044 4.069 1.00 96.75 71 TYR A C 1
ATOM 568 O O . TYR A 1 71 ? -4.968 -8.207 2.847 1.00 96.75 71 TYR A O 1
ATOM 576 N N . TRP A 1 72 ? -5.766 -8.631 4.887 1.00 96.56 72 TRP A N 1
ATOM 577 C CA . TRP A 1 72 ? -6.945 -9.361 4.426 1.00 96.56 72 TRP A CA 1
ATOM 578 C C . TRP A 1 72 ? -8.105 -8.456 3.999 1.00 96.56 72 TRP A C 1
ATOM 580 O O . TRP A 1 72 ? -8.977 -8.950 3.271 1.00 96.56 72 TRP A O 1
ATOM 590 N N . ASP A 1 73 ? -8.120 -7.193 4.433 1.00 96.38 73 ASP A N 1
ATOM 591 C CA . ASP A 1 73 ? -9.214 -6.251 4.225 1.00 96.38 73 ASP A CA 1
ATOM 592 C C . ASP A 1 73 ? -9.478 -6.035 2.723 1.00 96.38 73 ASP A C 1
ATOM 594 O O . ASP A 1 73 ? -8.537 -5.817 1.948 1.00 96.38 73 ASP A O 1
ATOM 598 N N . PRO A 1 74 ? -10.744 -6.110 2.270 1.00 93.00 74 PRO A N 1
ATOM 599 C CA . PRO A 1 74 ? -11.073 -5.930 0.863 1.00 93.00 74 PRO A CA 1
ATOM 600 C C . PRO A 1 74 ? -10.635 -4.581 0.287 1.00 93.00 74 PRO A C 1
ATOM 602 O O . PRO A 1 74 ? -10.205 -4.552 -0.859 1.00 93.00 74 PRO A O 1
ATOM 605 N N . ALA A 1 75 ? -10.705 -3.485 1.050 1.00 91.75 75 ALA A N 1
ATOM 606 C CA . ALA A 1 75 ? -10.300 -2.166 0.572 1.00 91.75 75 ALA A CA 1
ATOM 607 C C . ALA A 1 75 ? -8.774 -2.045 0.447 1.00 91.75 75 ALA A C 1
ATOM 609 O O . ALA A 1 75 ? -8.291 -1.395 -0.478 1.00 91.75 75 ALA A O 1
ATOM 610 N N . TRP A 1 76 ? -8.004 -2.713 1.312 1.00 94.88 76 TRP A N 1
ATOM 611 C CA . TRP A 1 76 ? -6.551 -2.802 1.137 1.00 94.88 76 TRP A CA 1
ATOM 612 C C . TRP A 1 76 ? -6.173 -3.634 -0.091 1.00 94.88 76 TRP A C 1
ATOM 614 O O . TRP A 1 76 ? -5.404 -3.194 -0.948 1.00 94.88 76 TRP A O 1
ATOM 624 N N . LYS A 1 77 ? -6.773 -4.824 -0.230 1.00 94.00 77 LYS A N 1
ATOM 625 C CA . LYS A 1 77 ? -6.587 -5.662 -1.425 1.00 94.00 77 LYS A CA 1
ATOM 626 C C . LYS A 1 77 ? -6.992 -4.934 -2.695 1.00 94.00 77 LYS A C 1
ATOM 628 O O . LYS A 1 77 ? -6.414 -5.196 -3.746 1.00 94.00 77 LYS A O 1
ATOM 633 N N . ASP A 1 78 ? -7.958 -4.031 -2.609 1.00 91.00 78 ASP A N 1
ATOM 634 C CA . ASP A 1 78 ? -8.357 -3.230 -3.748 1.00 91.00 78 ASP A CA 1
ATOM 635 C C . ASP A 1 78 ? -7.249 -2.283 -4.222 1.00 91.00 78 ASP A C 1
ATOM 637 O O . ASP A 1 78 ? -6.899 -2.276 -5.402 1.00 91.00 78 ASP A O 1
ATOM 641 N N . ILE A 1 79 ? -6.631 -1.563 -3.281 1.00 92.19 79 ILE A N 1
ATOM 642 C CA . ILE A 1 79 ? -5.502 -0.659 -3.539 1.00 92.19 79 ILE A CA 1
ATOM 643 C C . ILE A 1 79 ? -4.320 -1.416 -4.160 1.00 92.19 79 ILE A C 1
ATOM 645 O O . ILE A 1 79 ? -3.695 -0.923 -5.101 1.00 92.19 79 ILE A O 1
ATOM 649 N N . ILE A 1 80 ? -4.007 -2.611 -3.651 1.00 94.50 80 ILE A N 1
ATOM 650 C CA . ILE A 1 80 ? -2.810 -3.357 -4.057 1.00 94.50 80 ILE A CA 1
ATOM 651 C C . ILE A 1 80 ? -3.041 -4.235 -5.294 1.00 94.50 80 ILE A C 1
ATOM 653 O O . ILE A 1 80 ? -2.180 -4.276 -6.174 1.00 94.50 80 ILE A O 1
ATOM 657 N N . LEU A 1 81 ? -4.179 -4.933 -5.384 1.00 92.38 81 LEU A N 1
ATOM 658 C CA . LEU A 1 81 ? -4.406 -6.016 -6.349 1.00 92.38 81 LEU A CA 1
ATOM 659 C C . LEU A 1 81 ? -5.484 -5.696 -7.386 1.00 92.38 81 LEU A C 1
ATOM 661 O O . LEU A 1 81 ? -5.209 -5.800 -8.580 1.00 92.38 8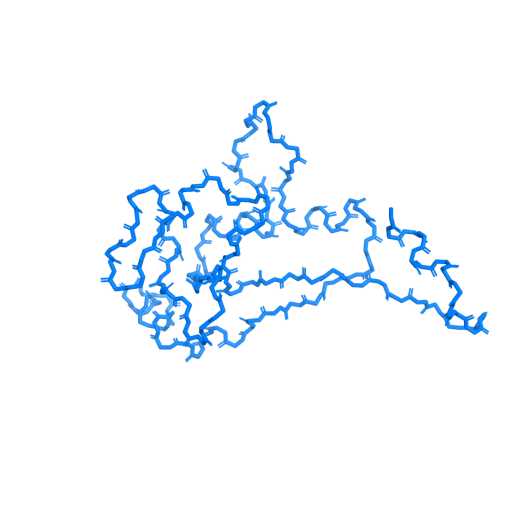1 LEU A O 1
ATOM 665 N N . TYR A 1 82 ? -6.701 -5.359 -6.953 1.00 88.50 82 TYR A N 1
ATOM 666 C CA . TYR A 1 82 ? -7.884 -5.468 -7.820 1.00 88.50 82 TYR A CA 1
ATOM 667 C C . TYR A 1 82 ? -8.241 -4.191 -8.582 1.00 88.50 82 TYR A C 1
ATOM 669 O O . TYR A 1 82 ? -8.599 -4.277 -9.756 1.00 88.50 82 TYR A O 1
ATOM 677 N N . GLY A 1 83 ? -8.153 -3.024 -7.942 1.00 81.69 83 GLY A N 1
ATOM 678 C CA . GLY A 1 83 ? -8.590 -1.757 -8.534 1.00 81.69 83 GLY A CA 1
ATOM 679 C C . GLY A 1 83 ? -10.100 -1.674 -8.813 1.00 81.69 83 GLY A C 1
ATOM 680 O O . GLY A 1 83 ? -10.547 -0.932 -9.686 1.00 81.69 83 GLY A O 1
ATOM 681 N N . GLU A 1 84 ? -10.891 -2.460 -8.092 1.00 70.50 84 GLU A N 1
ATOM 682 C CA . GLU A 1 84 ? -12.346 -2.521 -8.018 1.00 70.50 84 GLU A CA 1
ATOM 683 C C . GLU A 1 84 ? -12.951 -1.618 -6.921 1.00 70.50 84 GLU A C 1
ATOM 685 O O . GLU A 1 84 ? -12.930 -1.904 -5.729 1.00 70.50 84 GLU A O 1
ATOM 690 N N . GLY A 1 85 ? -13.696 -0.582 -7.310 1.00 58.75 85 GLY A N 1
ATOM 691 C CA . GLY A 1 85 ? -14.502 0.183 -6.344 1.00 58.75 85 GLY A CA 1
ATOM 692 C C . GLY A 1 85 ? -13.751 1.320 -5.649 1.00 58.75 85 GLY A C 1
ATOM 693 O O . GLY A 1 85 ? -14.389 2.154 -4.998 1.00 58.75 85 GLY A O 1
ATOM 694 N N . THR A 1 86 ? -12.457 1.494 -5.923 1.00 55.19 86 THR A N 1
ATOM 695 C CA . THR A 1 86 ? -11.876 2.836 -6.015 1.00 55.19 86 THR A CA 1
ATOM 696 C C . THR A 1 86 ? -12.590 3.585 -7.142 1.00 55.19 86 THR A C 1
ATOM 698 O O . THR A 1 86 ? -12.261 3.494 -8.320 1.00 55.19 86 THR A O 1
ATOM 701 N N . GLY A 1 87 ? -13.677 4.281 -6.795 1.00 46.22 87 GLY A N 1
ATOM 702 C CA . GLY A 1 87 ? -14.434 5.071 -7.757 1.00 46.22 87 GLY A CA 1
ATOM 703 C C . GLY A 1 87 ? -13.482 5.908 -8.607 1.00 46.22 87 GLY A C 1
ATOM 704 O O . GLY A 1 87 ? -12.561 6.525 -8.065 1.00 46.22 87 GLY A O 1
ATOM 705 N N . ALA A 1 88 ? -13.722 5.909 -9.921 1.00 42.88 88 ALA A N 1
ATOM 706 C CA . ALA A 1 88 ? -13.209 6.890 -10.863 1.00 42.88 88 ALA A CA 1
ATOM 707 C C . ALA A 1 88 ? -13.563 8.296 -10.356 1.00 42.88 88 ALA A C 1
ATOM 709 O O . ALA A 1 88 ? -14.534 8.920 -10.784 1.00 42.88 88 ALA A O 1
ATOM 710 N N . HIS A 1 89 ? -12.812 8.787 -9.373 1.00 42.56 89 HIS A N 1
ATOM 711 C CA . HIS A 1 89 ? -12.736 10.202 -9.109 1.00 42.56 89 HIS A CA 1
ATOM 712 C C . HIS A 1 89 ? -12.163 10.787 -10.401 1.00 42.56 89 HIS A C 1
ATOM 714 O O . HIS A 1 89 ? -11.176 10.249 -10.901 1.00 42.56 89 HIS A O 1
ATOM 720 N N . PRO A 1 90 ? -12.737 11.858 -10.958 1.00 49.06 90 PRO A N 1
ATOM 721 C CA . PRO A 1 90 ? -12.269 12.448 -12.216 1.00 49.06 90 PRO A CA 1
ATOM 722 C C . PRO A 1 90 ? -10.801 12.926 -12.184 1.00 49.06 90 PRO A C 1
ATOM 724 O O . PRO A 1 90 ? -10.276 13.316 -13.221 1.00 49.06 90 PRO A O 1
ATOM 727 N N . ASP A 1 91 ? -10.152 12.852 -11.017 1.00 52.09 91 ASP A N 1
ATOM 728 C CA . ASP A 1 91 ? -8.755 13.208 -10.759 1.00 52.09 91 ASP A CA 1
ATOM 729 C C . ASP A 1 91 ? -7.872 11.992 -10.379 1.00 52.09 91 ASP A C 1
ATOM 731 O O . ASP A 1 91 ? -6.738 12.177 -9.938 1.00 52.09 91 ASP A O 1
ATOM 735 N N . ARG A 1 92 ? -8.378 10.751 -10.484 1.00 54.41 92 ARG A N 1
ATOM 736 C CA . ARG A 1 92 ? -7.608 9.512 -10.255 1.00 54.41 92 ARG A CA 1
ATOM 737 C C . ARG A 1 92 ? -7.213 8.895 -11.598 1.00 54.41 92 ARG A C 1
ATOM 739 O O . ARG A 1 92 ? -8.074 8.691 -12.447 1.00 54.41 92 ARG A O 1
ATOM 746 N N . ASP A 1 93 ? -5.931 8.579 -11.756 1.00 59.09 93 ASP A N 1
ATOM 747 C CA . ASP A 1 93 ? -5.344 7.977 -12.968 1.00 59.09 93 ASP A CA 1
ATOM 748 C C . ASP A 1 93 ? -4.692 6.620 -12.652 1.00 59.09 93 ASP A C 1
ATOM 750 O O . ASP A 1 93 ? -3.623 6.314 -13.158 1.00 59.09 93 ASP A O 1
ATOM 754 N N . TYR A 1 94 ? -5.278 5.845 -11.730 1.00 60.19 94 TYR A N 1
ATOM 755 C CA . TYR A 1 94 ? -4.748 4.532 -11.357 1.00 60.19 94 TYR A CA 1
ATOM 756 C C . TYR A 1 94 ? -5.853 3.513 -11.072 1.00 60.19 94 TYR A C 1
ATOM 758 O O . TYR A 1 94 ? -6.961 3.886 -10.674 1.00 60.19 94 TYR A O 1
ATOM 766 N N . ARG A 1 95 ? -5.535 2.224 -11.253 1.00 77.62 95 ARG A N 1
ATOM 767 C CA . ARG A 1 95 ? -6.423 1.086 -10.938 1.00 77.62 95 ARG A CA 1
ATOM 768 C C . ARG A 1 95 ? -6.039 0.430 -9.608 1.00 77.62 95 ARG A C 1
ATOM 770 O O . ARG A 1 95 ? -6.716 0.633 -8.609 1.00 77.62 95 ARG A O 1
ATOM 777 N N . SER A 1 96 ? -4.914 -0.275 -9.576 1.00 90.44 96 SER A N 1
ATOM 778 C CA . SER A 1 96 ? -4.281 -0.852 -8.382 1.00 90.44 96 SER A CA 1
ATOM 779 C C . SER A 1 96 ? -2.763 -0.749 -8.507 1.00 90.44 96 SER A C 1
ATOM 781 O O . SER A 1 96 ? -2.241 -0.566 -9.608 1.00 90.44 96 SER A O 1
ATOM 783 N N . ALA A 1 97 ? -2.025 -0.901 -7.408 1.00 92.75 97 ALA A N 1
ATOM 784 C CA . ALA A 1 97 ? -0.565 -0.910 -7.455 1.00 92.75 97 ALA A CA 1
ATOM 785 C C . ALA A 1 97 ? -0.025 -1.976 -8.422 1.00 92.75 97 ALA A C 1
ATOM 787 O O . ALA A 1 97 ? 0.905 -1.701 -9.180 1.00 92.75 97 ALA A O 1
ATOM 788 N N . LEU A 1 98 ? -0.636 -3.163 -8.460 1.00 94.06 98 LEU A N 1
ATOM 789 C CA . LEU A 1 98 ? -0.267 -4.206 -9.411 1.00 94.06 98 LEU A CA 1
ATOM 790 C C . LEU A 1 98 ? -0.596 -3.825 -10.862 1.00 94.06 98 LEU A C 1
ATOM 792 O O . LEU A 1 98 ? 0.209 -4.090 -11.755 1.00 94.06 98 LEU A O 1
ATOM 796 N N . ASP A 1 99 ? -1.735 -3.182 -11.110 1.00 91.88 99 ASP A N 1
ATOM 797 C CA . ASP A 1 99 ? -2.094 -2.71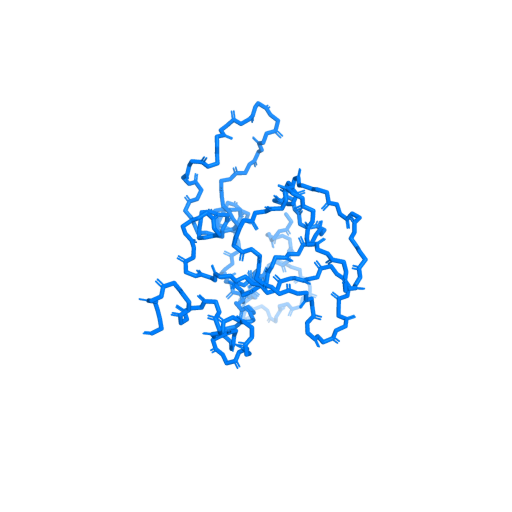1 -12.448 1.00 91.88 99 ASP A CA 1
ATOM 798 C C . ASP A 1 99 ? -1.113 -1.656 -12.976 1.00 91.88 99 ASP A C 1
ATOM 800 O O . ASP A 1 99 ? -0.696 -1.753 -14.132 1.00 91.88 99 ASP A O 1
ATOM 804 N N . GLU A 1 100 ? -0.667 -0.720 -12.131 1.00 91.00 100 GLU A N 1
ATOM 805 C CA . GLU A 1 100 ? 0.377 0.256 -12.479 1.00 91.00 100 GLU A CA 1
ATOM 806 C C . GLU A 1 100 ? 1.701 -0.434 -12.844 1.00 91.00 100 GLU A C 1
ATOM 808 O O . GLU A 1 100 ? 2.384 -0.075 -13.809 1.00 91.00 100 GLU A O 1
ATOM 813 N N . VAL A 1 101 ? 2.078 -1.472 -12.088 1.00 93.75 101 VAL A N 1
ATOM 814 C CA . VAL A 1 101 ? 3.280 -2.276 -12.356 1.00 93.75 101 VAL A CA 1
ATOM 815 C C . VAL A 1 101 ? 3.187 -2.968 -13.719 1.00 93.75 101 VAL A C 1
ATOM 817 O O . VAL A 1 101 ? 4.152 -2.948 -14.495 1.00 93.75 101 VAL A O 1
ATOM 820 N N . LEU A 1 102 ? 2.034 -3.564 -14.028 1.00 92.50 102 LEU A N 1
ATOM 821 C CA . LEU A 1 102 ? 1.787 -4.224 -15.309 1.00 92.50 102 LEU A CA 1
ATOM 822 C C . LEU A 1 102 ? 1.803 -3.218 -16.466 1.00 92.50 102 LEU A C 1
ATOM 824 O O . LEU A 1 102 ? 2.469 -3.454 -17.476 1.00 92.50 102 LEU A O 1
ATOM 828 N N . GLU A 1 103 ? 1.122 -2.085 -16.307 1.00 91.25 103 GLU A N 1
ATOM 829 C CA . GLU A 1 103 ? 1.019 -1.031 -17.317 1.00 91.25 103 GLU A CA 1
ATOM 830 C C . GLU A 1 103 ? 2.379 -0.413 -17.659 1.00 91.25 103 GLU A C 1
ATOM 832 O O . GLU A 1 103 ? 2.711 -0.202 -18.830 1.00 91.25 103 GLU A O 1
ATOM 837 N N . HIS A 1 104 ? 3.225 -0.189 -16.654 1.00 92.50 104 HIS A N 1
ATOM 838 C CA . HIS A 1 104 ? 4.576 0.324 -16.861 1.00 92.50 104 HIS A CA 1
ATOM 839 C C . HIS A 1 104 ? 5.579 -0.725 -17.365 1.00 92.50 104 HIS A C 1
ATOM 841 O O . HIS A 1 104 ? 6.724 -0.372 -17.678 1.00 92.50 104 HIS A O 1
ATOM 847 N N . GLY A 1 105 ? 5.159 -1.986 -17.492 1.00 94.75 105 GLY A N 1
ATOM 848 C CA . GLY A 1 105 ? 5.932 -3.055 -18.111 1.00 94.75 105 GLY A CA 1
ATOM 849 C C . GLY A 1 105 ? 7.063 -3.586 -17.236 1.00 94.75 105 GLY A C 1
ATOM 850 O O . GLY A 1 105 ? 8.104 -3.971 -17.768 1.00 94.75 105 GLY A O 1
ATOM 851 N N . PHE A 1 106 ? 6.915 -3.586 -15.912 1.00 97.06 106 PHE A N 1
ATOM 852 C CA . PHE A 1 106 ? 7.860 -4.281 -15.033 1.00 97.06 106 PHE A CA 1
ATOM 853 C C . PHE A 1 106 ? 7.864 -5.794 -15.309 1.00 97.06 106 PHE A C 1
ATOM 855 O O . PHE A 1 106 ? 6.891 -6.357 -15.805 1.00 97.06 106 PHE A O 1
ATOM 862 N N . ASP A 1 107 ? 8.977 -6.464 -15.008 1.00 95.88 107 ASP A N 1
ATOM 863 C CA . ASP A 1 107 ? 9.114 -7.912 -15.216 1.00 95.88 107 ASP A CA 1
ATOM 864 C C . ASP A 1 107 ? 8.568 -8.739 -14.039 1.00 95.88 107 ASP A C 1
ATOM 866 O O . ASP A 1 107 ? 8.444 -9.958 -14.145 1.00 95.88 107 ASP A O 1
ATOM 870 N N . GLY A 1 108 ? 8.262 -8.087 -12.918 1.00 96.75 108 GLY A N 1
ATOM 871 C CA . GLY A 1 108 ? 7.699 -8.708 -11.729 1.00 96.75 108 GLY A CA 1
ATOM 872 C C . GLY A 1 108 ? 7.638 -7.738 -10.555 1.00 96.75 108 GLY A C 1
ATOM 873 O O . GLY A 1 108 ? 7.946 -6.551 -10.693 1.00 96.75 108 GLY A O 1
ATOM 874 N N . VAL A 1 109 ? 7.265 -8.272 -9.396 1.00 97.94 109 VAL A N 1
ATOM 875 C CA . VAL A 1 109 ? 7.167 -7.536 -8.134 1.00 97.94 109 VAL A CA 1
ATOM 876 C C . VAL A 1 109 ? 8.075 -8.159 -7.080 1.00 97.94 109 VAL A C 1
ATOM 878 O O . VAL A 1 109 ? 8.253 -9.376 -7.048 1.00 97.94 109 VAL A O 1
ATOM 881 N N . TYR A 1 110 ? 8.656 -7.314 -6.240 1.00 98.12 110 TYR A N 1
ATOM 882 C CA . TYR A 1 110 ? 9.243 -7.691 -4.965 1.00 98.12 110 TYR A CA 1
ATOM 883 C C . TYR A 1 110 ? 8.226 -7.316 -3.891 1.00 98.12 110 TYR A C 1
ATOM 885 O O . TYR A 1 110 ? 7.885 -6.139 -3.780 1.00 98.12 110 TYR A O 1
ATOM 893 N N . LEU A 1 111 ? 7.713 -8.317 -3.179 1.00 98.00 111 LEU A N 1
ATOM 894 C CA . LEU A 1 111 ? 6.706 -8.133 -2.138 1.00 98.00 111 LEU A CA 1
ATOM 895 C C . LEU A 1 111 ? 7.417 -7.969 -0.801 1.00 98.00 111 LEU A C 1
ATOM 897 O O . LEU A 1 111 ? 8.163 -8.870 -0.413 1.00 98.00 111 LEU A O 1
ATOM 901 N N . ASP A 1 112 ? 7.203 -6.836 -0.148 1.00 96.06 112 ASP A N 1
ATOM 902 C CA . ASP A 1 112 ? 7.720 -6.572 1.193 1.00 96.06 112 ASP A CA 1
ATOM 903 C C . ASP A 1 112 ? 6.663 -6.840 2.264 1.00 96.06 112 ASP A C 1
ATOM 905 O O . ASP A 1 112 ? 5.474 -6.945 1.944 1.00 96.06 112 ASP A O 1
ATOM 909 N N . TRP A 1 113 ? 7.109 -6.971 3.517 1.00 94.19 113 TRP A N 1
ATOM 910 C CA . TRP A 1 113 ? 6.237 -7.163 4.683 1.00 94.19 113 TRP A CA 1
ATOM 911 C C . TRP A 1 113 ? 5.331 -8.402 4.611 1.00 94.19 113 TRP A C 1
ATOM 913 O O . TRP A 1 113 ? 4.215 -8.455 5.137 1.00 94.19 113 TRP A O 1
ATOM 923 N N . VAL A 1 114 ? 5.835 -9.463 3.978 1.00 96.00 114 VAL A N 1
ATOM 924 C CA . VAL A 1 114 ? 5.156 -10.767 3.911 1.00 96.00 114 VAL A CA 1
ATOM 925 C C . VAL A 1 114 ? 5.024 -11.390 5.306 1.00 96.00 114 VAL A C 1
ATOM 927 O O . VAL A 1 114 ? 4.070 -12.118 5.573 1.00 96.00 114 VAL A O 1
ATOM 930 N N . GLU A 1 115 ? 5.960 -11.088 6.200 1.00 94.06 115 GLU A N 1
ATOM 931 C CA . GLU A 1 115 ? 5.985 -11.458 7.613 1.00 94.06 115 GLU A CA 1
ATOM 932 C C . GLU A 1 115 ? 4.968 -10.703 8.479 1.00 94.06 115 GLU A C 1
ATOM 934 O O . GLU A 1 115 ? 4.866 -11.006 9.663 1.00 94.06 115 GLU A O 1
ATOM 939 N N . GLY A 1 116 ? 4.170 -9.781 7.924 1.00 92.31 116 GLY A N 1
ATOM 940 C CA . GLY A 1 116 ? 3.185 -9.005 8.689 1.00 92.31 116 GLY A CA 1
ATOM 941 C C . GLY A 1 116 ? 2.153 -9.852 9.447 1.00 92.31 116 GLY A C 1
ATOM 942 O O . GLY A 1 116 ? 1.505 -9.364 10.363 1.00 92.31 116 GLY A O 1
ATOM 943 N N . TYR A 1 117 ? 2.010 -11.144 9.125 1.00 93.69 117 TYR A N 1
ATOM 944 C CA . TYR A 1 117 ? 1.207 -12.078 9.923 1.00 93.69 117 TYR A CA 1
ATOM 945 C C . TYR A 1 117 ? 1.799 -12.380 11.316 1.00 93.69 117 TYR A C 1
ATOM 947 O O . TYR A 1 117 ? 1.068 -12.843 12.190 1.00 93.69 117 TYR A O 1
ATOM 955 N N . GLU A 1 118 ? 3.099 -12.158 11.528 1.00 94.62 118 GLU A N 1
ATOM 956 C CA . GLU A 1 118 ? 3.772 -12.319 12.826 1.00 94.62 118 GLU A CA 1
ATOM 957 C C . GLU A 1 118 ? 3.741 -11.037 13.668 1.00 94.62 118 GLU A C 1
ATOM 959 O O . GLU A 1 118 ? 4.070 -11.090 14.857 1.00 94.62 118 GLU A O 1
ATOM 964 N N . ASP A 1 119 ? 3.322 -9.908 13.086 1.00 94.25 119 ASP A N 1
ATOM 965 C CA . ASP A 1 119 ? 3.178 -8.652 13.812 1.00 94.25 119 ASP A CA 1
ATOM 966 C C . ASP A 1 119 ? 2.083 -8.777 14.897 1.00 94.25 119 ASP A C 1
ATOM 968 O O . ASP A 1 119 ? 0.966 -9.228 14.606 1.00 94.25 119 ASP A O 1
ATOM 972 N N . PRO A 1 120 ? 2.367 -8.420 16.165 1.00 94.75 120 PRO A N 1
ATOM 973 C CA . PRO A 1 120 ? 1.416 -8.590 17.258 1.00 94.75 120 PRO A CA 1
ATOM 974 C C . PRO A 1 120 ? 0.108 -7.814 17.088 1.00 94.75 120 PRO A C 1
ATOM 976 O O . PRO A 1 120 ? -0.946 -8.350 17.447 1.00 94.75 120 PRO A O 1
ATOM 979 N N . ASP A 1 121 ? 0.170 -6.591 16.556 1.00 94.56 121 ASP A N 1
ATOM 980 C CA . ASP A 1 121 ? -0.989 -5.714 16.390 1.00 94.56 121 ASP A CA 1
ATOM 981 C C . ASP A 1 121 ? -1.848 -6.196 15.213 1.00 94.56 121 ASP A C 1
ATOM 983 O O . ASP A 1 121 ? -3.076 -6.290 15.322 1.00 94.56 121 ASP A O 1
ATOM 987 N N . VAL A 1 122 ? -1.210 -6.620 14.117 1.00 96.31 122 VAL A N 1
ATOM 988 C CA . VAL A 1 122 ? -1.894 -7.274 12.992 1.00 96.31 122 VAL A CA 1
ATOM 989 C C . VAL A 1 122 ? -2.547 -8.584 13.445 1.00 96.31 122 VAL A C 1
ATOM 991 O O . VAL A 1 122 ? -3.730 -8.811 13.178 1.00 96.31 122 VAL A O 1
ATOM 994 N N . ALA A 1 123 ? -1.841 -9.434 14.193 1.00 96.44 123 ALA A N 1
ATOM 995 C CA . ALA A 1 123 ? -2.398 -10.680 14.719 1.00 96.44 123 ALA A CA 1
ATOM 996 C C . ALA A 1 123 ? -3.558 -10.434 15.704 1.00 96.44 123 ALA A C 1
ATOM 998 O O . ALA A 1 123 ? -4.534 -11.188 15.735 1.00 96.44 123 ALA A O 1
ATOM 999 N N . GLU A 1 124 ? -3.493 -9.383 16.527 1.00 96.81 124 GLU A N 1
ATOM 1000 C CA . GLU A 1 124 ? -4.612 -8.975 17.379 1.00 96.81 124 GLU A CA 1
ATOM 1001 C C . GLU A 1 124 ? -5.824 -8.533 16.555 1.00 96.81 124 GLU A C 1
ATOM 1003 O O . GLU A 1 124 ? -6.936 -9.005 16.820 1.00 96.81 124 GLU A O 1
ATOM 1008 N N . ALA A 1 125 ? -5.618 -7.714 15.521 1.00 96.62 125 ALA A N 1
ATOM 1009 C CA . ALA A 1 125 ? -6.681 -7.289 14.618 1.00 96.62 125 ALA A CA 1
ATOM 1010 C C . ALA A 1 125 ? -7.337 -8.479 13.893 1.00 96.62 125 ALA A C 1
ATOM 1012 O O . ALA A 1 125 ? -8.568 -8.547 13.820 1.00 96.62 125 ALA A O 1
ATOM 1013 N N . ALA A 1 126 ? -6.544 -9.450 13.425 1.00 97.25 126 ALA A N 1
ATOM 1014 C CA . ALA A 1 126 ? -7.041 -10.670 12.784 1.00 97.25 126 ALA A CA 1
ATOM 1015 C C . ALA A 1 126 ? -7.938 -11.482 13.732 1.00 97.25 126 ALA A C 1
ATOM 1017 O O . ALA A 1 126 ? -9.073 -11.835 13.389 1.00 97.25 126 ALA A O 1
ATOM 1018 N N . ARG A 1 127 ? -7.476 -11.713 14.969 1.00 97.75 127 ARG A N 1
ATOM 1019 C CA . ARG A 1 127 ? -8.244 -12.426 16.004 1.00 97.75 127 ARG A CA 1
ATOM 1020 C C . ARG A 1 127 ? -9.526 -11.694 16.385 1.00 97.75 127 ARG A C 1
ATOM 1022 O O . ARG A 1 127 ? -10.568 -12.334 16.526 1.00 97.75 127 ARG A O 1
ATOM 1029 N N . ALA A 1 128 ? -9.476 -10.369 16.530 1.00 96.88 128 ALA A N 1
ATOM 1030 C CA . ALA A 1 128 ? -10.644 -9.551 16.859 1.00 96.88 128 ALA A CA 1
ATOM 1031 C C . ALA A 1 128 ? -11.730 -9.612 15.769 1.00 96.88 128 ALA A C 1
ATOM 1033 O O . ALA A 1 128 ? -12.920 -9.523 16.079 1.00 96.88 128 ALA A O 1
ATOM 1034 N N . GLN A 1 129 ? -11.328 -9.800 14.509 1.00 95.94 129 GLN A N 1
ATOM 1035 C CA . GLN A 1 129 ? -12.227 -9.940 13.361 1.00 95.94 129 GLN A CA 1
ATOM 1036 C C . GLN A 1 129 ? -12.593 -11.401 13.037 1.00 95.94 129 GLN A C 1
ATOM 1038 O O . GLN A 1 129 ? -13.486 -11.635 12.223 1.00 95.94 129 GLN A O 1
ATOM 1043 N N . GLY A 1 130 ? -11.956 -12.385 13.685 1.00 96.38 130 GLY A N 1
ATOM 1044 C CA . GLY A 1 130 ? -12.213 -13.813 13.474 1.00 96.38 130 GLY A CA 1
ATOM 1045 C C . GLY A 1 130 ? -11.691 -14.351 12.138 1.00 96.38 130 GLY A C 1
ATOM 1046 O O . GLY A 1 130 ? -12.340 -15.213 11.546 1.00 96.38 130 GLY A O 1
ATOM 1047 N N . VAL A 1 131 ? -10.562 -13.820 11.658 1.00 93.31 131 VAL A N 1
ATOM 1048 C CA . VAL A 1 131 ? -9.940 -14.172 10.364 1.00 93.31 131 VAL A CA 1
ATOM 1049 C C . VAL A 1 131 ? -8.517 -14.742 10.487 1.00 93.31 131 VAL A C 1
ATOM 1051 O O . VAL A 1 131 ? -7.852 -14.899 9.466 1.00 93.31 131 VAL A O 1
ATOM 1054 N N . ASP A 1 132 ? -8.081 -15.035 11.717 1.00 77.81 132 ASP A N 1
ATOM 1055 C CA . ASP A 1 132 ? -6.835 -15.754 12.055 1.00 77.81 132 ASP A CA 1
ATOM 1056 C C . ASP A 1 132 ? -6.926 -17.254 11.700 1.00 77.81 132 ASP A C 1
ATOM 1058 O O . ASP A 1 132 ? -7.968 -17.878 12.028 1.00 77.81 132 ASP A O 1
#

Sequence (132 aa):
MVERLKVSAAGDGAHRKLVLAYLDIGEAEDWRWYWTWSRAWEPGAPFPSDWPGFIVAPDPDGWAGNYPVAYWDPAWKDIILYGEGTGAHPDRDYRSALDEVLEHGFDGVYLDWVEGYEDPDVAEAARAQGVD